Protein AF-A0A4V2A2I2-F1 (afdb_monomer_lite)

Foldseek 3Di:
DDPDDVVVVVVVVVVVVVVVVVVVCDVQNVQQVVQAVVCVVVVNLKGKDFDDDPVDRFATDYMYMPNDDPVNVVVVPDDDRPPD

Structure (mmCIF, N/CA/C/O backbone):
data_AF-A0A4V2A2I2-F1
#
_entry.id   AF-A0A4V2A2I2-F1
#
loop_
_atom_site.group_PDB
_atom_site.id
_atom_site.type_symbol
_atom_site.label_atom_id
_atom_site.label_alt_id
_atom_site.label_comp_id
_atom_site.label_asym_id
_atom_site.label_entity_id
_atom_site.label_seq_id
_atom_site.pdbx_PDB_ins_code
_atom_site.Cartn_x
_atom_site.Cartn_y
_atom_site.Cartn_z
_atom_site.occupancy
_atom_site.B_iso_or_equiv
_atom_site.auth_seq_id
_atom_site.auth_comp_id
_atom_site.aut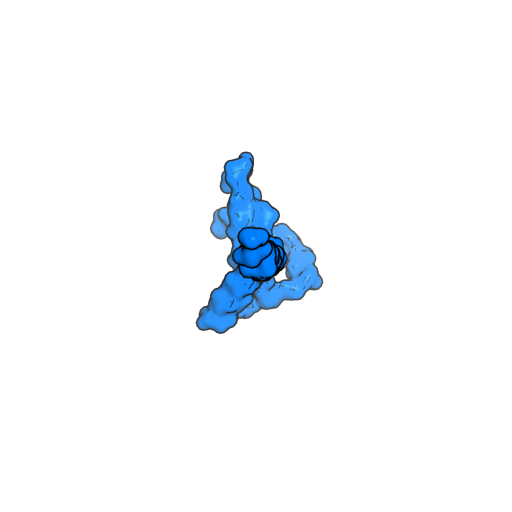h_asym_id
_atom_site.auth_atom_id
_atom_site.pdbx_PDB_model_num
ATOM 1 N N . MET A 1 1 ? 36.831 -33.550 25.777 1.00 46.91 1 MET A N 1
ATOM 2 C CA . MET A 1 1 ? 36.805 -32.375 24.872 1.00 46.91 1 MET A CA 1
ATOM 3 C C . MET A 1 1 ? 35.606 -32.472 23.931 1.00 46.91 1 MET A C 1
ATOM 5 O O . MET A 1 1 ? 35.248 -33.584 23.577 1.00 46.91 1 MET A O 1
ATOM 9 N N . LYS A 1 2 ? 35.043 -31.315 23.539 1.00 44.44 2 LYS A N 1
ATOM 10 C CA . LYS A 1 2 ? 33.882 -31.070 22.647 1.00 44.44 2 LYS A CA 1
ATOM 11 C C . LYS A 1 2 ? 32.478 -31.125 23.279 1.00 44.44 2 LYS A C 1
ATOM 13 O O . LYS A 1 2 ? 31.645 -31.950 22.931 1.00 44.44 2 LYS A O 1
ATOM 18 N N . LYS A 1 3 ? 32.188 -30.145 24.147 1.00 50.06 3 LYS A N 1
ATOM 19 C CA . LYS A 1 3 ? 30.839 -29.565 24.280 1.00 50.06 3 LYS A CA 1
ATOM 20 C C . LYS A 1 3 ? 30.783 -28.298 23.419 1.00 50.06 3 LYS A C 1
ATOM 22 O O . LYS A 1 3 ? 31.233 -27.258 23.877 1.00 50.06 3 LYS A O 1
ATOM 27 N N . SER A 1 4 ? 30.280 -28.384 22.190 1.00 51.91 4 SER A N 1
ATOM 28 C CA . SER A 1 4 ? 29.963 -27.209 21.355 1.00 51.91 4 SER A CA 1
ATOM 29 C C . SER A 1 4 ? 29.261 -27.670 20.073 1.00 51.91 4 SER A C 1
ATOM 31 O O . SER A 1 4 ? 29.917 -27.958 19.079 1.00 51.91 4 SER A O 1
ATOM 33 N N . GLY A 1 5 ? 27.937 -27.810 20.108 1.00 55.81 5 GLY A N 1
ATOM 34 C CA . GLY A 1 5 ? 27.148 -28.160 18.915 1.00 55.81 5 GLY A CA 1
ATOM 35 C C . GLY A 1 5 ? 25.714 -27.641 18.982 1.00 55.81 5 GLY A C 1
ATOM 36 O O . GLY A 1 5 ? 25.208 -27.078 18.026 1.00 55.81 5 GLY A O 1
ATOM 37 N N . VAL A 1 6 ? 25.089 -27.691 20.162 1.00 56.25 6 VAL A N 1
ATOM 38 C CA . VAL A 1 6 ? 23.677 -27.296 20.334 1.00 56.25 6 VAL A CA 1
ATOM 39 C C . VAL A 1 6 ? 23.442 -25.774 20.308 1.00 56.25 6 VAL A C 1
ATOM 41 O O . VAL A 1 6 ? 22.332 -25.340 20.021 1.00 56.25 6 VAL A O 1
ATOM 44 N N . GLY A 1 7 ? 24.460 -24.951 20.587 1.00 57.94 7 GLY A N 1
ATOM 45 C CA . GLY A 1 7 ? 24.328 -23.485 20.561 1.00 57.94 7 GLY A CA 1
ATOM 46 C C . GLY A 1 7 ? 24.292 -22.895 19.147 1.00 57.94 7 GLY A C 1
ATOM 47 O O . GLY A 1 7 ? 23.471 -22.027 18.872 1.00 57.94 7 GLY A O 1
ATOM 48 N N . SER A 1 8 ? 25.135 -23.414 18.247 1.00 65.31 8 SER A N 1
ATOM 49 C CA . SER A 1 8 ? 25.251 -22.935 16.861 1.00 65.31 8 SER A CA 1
ATOM 50 C C . SER A 1 8 ? 24.045 -23.342 16.015 1.00 65.31 8 SER A C 1
ATOM 52 O O . SER A 1 8 ? 23.526 -22.531 15.259 1.00 65.31 8 SER A O 1
ATOM 54 N N . GLU A 1 9 ? 23.555 -24.572 16.195 1.00 64.31 9 GLU A N 1
ATOM 55 C CA . GLU A 1 9 ? 22.380 -25.102 15.485 1.00 64.31 9 GLU A CA 1
ATOM 56 C C . GLU A 1 9 ? 21.104 -24.313 15.823 1.00 64.31 9 GLU A C 1
ATOM 58 O O . GLU A 1 9 ? 20.338 -23.940 14.938 1.00 64.31 9 GLU A O 1
ATOM 63 N N . ARG A 1 10 ? 20.890 -23.977 17.107 1.00 67.88 10 ARG A N 1
ATOM 64 C CA . ARG A 1 10 ? 19.727 -23.176 17.536 1.00 67.88 10 ARG A CA 1
ATOM 65 C C . ARG A 1 10 ? 19.806 -21.721 17.073 1.00 67.88 10 ARG A C 1
ATOM 67 O O . ARG A 1 10 ? 18.772 -21.132 16.782 1.00 67.88 10 ARG A O 1
ATOM 74 N N . GLN A 1 11 ? 21.006 -21.144 17.010 1.00 69.81 11 GLN A N 1
ATOM 75 C CA . GLN A 1 11 ? 21.209 -19.793 16.478 1.00 69.81 11 GLN A CA 1
ATOM 76 C C . GLN A 1 11 ? 21.007 -19.742 14.962 1.00 69.81 11 GLN A C 1
ATOM 78 O O . GLN A 1 11 ? 20.352 -18.820 14.488 1.00 69.81 11 GLN A O 1
ATOM 83 N N . SER A 1 12 ? 21.496 -20.745 14.224 1.00 75.06 12 SER A N 1
ATOM 84 C CA . SER A 1 12 ? 21.260 -20.865 12.780 1.00 75.06 12 SER A CA 1
ATOM 85 C C . SER A 1 12 ? 19.772 -21.009 12.485 1.00 75.06 12 SER A C 1
ATOM 87 O O . SER A 1 12 ? 19.230 -20.243 11.705 1.00 75.06 12 SER A O 1
ATOM 89 N N . SER A 1 13 ? 19.081 -21.896 13.207 1.00 73.19 13 SER A N 1
ATOM 90 C CA . SER A 1 13 ? 17.641 -22.109 13.033 1.00 73.19 13 SER A CA 1
ATOM 91 C C . SER A 1 13 ? 16.802 -20.855 13.323 1.00 73.19 13 SER A C 1
ATOM 93 O O . SER A 1 13 ? 15.798 -20.629 12.652 1.00 73.19 13 SER A O 1
ATOM 95 N N . LEU A 1 14 ? 17.208 -20.018 14.285 1.00 81.75 14 LEU A N 1
ATOM 96 C CA . LEU A 1 14 ? 16.566 -18.724 14.544 1.00 81.75 14 LEU A CA 1
ATOM 97 C C . LEU A 1 14 ? 16.819 -17.715 13.420 1.00 81.75 14 LEU A C 1
ATOM 99 O O . LEU A 1 14 ? 15.904 -16.992 13.037 1.00 81.75 14 LEU A O 1
ATOM 103 N N . LEU A 1 15 ? 18.043 -17.665 12.892 1.00 81.75 15 LEU A N 1
ATOM 104 C CA . LEU A 1 15 ? 18.393 -16.769 11.793 1.00 81.75 15 LEU A CA 1
ATOM 105 C C . LEU A 1 15 ? 17.667 -17.171 10.504 1.00 81.75 15 LEU A C 1
ATOM 107 O O . LEU A 1 15 ? 17.106 -16.309 9.837 1.00 81.75 15 LEU A O 1
ATOM 111 N N . ASP A 1 16 ? 17.588 -18.470 10.219 1.00 70.06 16 ASP A N 1
ATOM 112 C CA . ASP A 1 16 ? 16.854 -19.026 9.081 1.00 70.06 16 ASP A CA 1
ATOM 113 C C . ASP A 1 16 ? 15.349 -18.745 9.191 1.00 70.06 16 ASP A C 1
ATOM 115 O O . ASP A 1 16 ? 14.716 -18.399 8.198 1.00 70.06 16 ASP A O 1
ATOM 119 N N . ALA A 1 17 ? 14.772 -18.800 10.397 1.00 73.75 17 ALA A N 1
ATOM 120 C CA . ALA A 1 17 ? 13.378 -18.421 10.628 1.00 73.75 17 ALA A CA 1
ATOM 121 C C . ALA A 1 17 ? 13.137 -16.915 10.421 1.00 73.75 17 ALA A C 1
ATOM 123 O O . ALA A 1 17 ? 12.141 -16.523 9.819 1.00 73.75 17 ALA A O 1
ATOM 124 N N . VAL A 1 18 ? 14.053 -16.056 10.875 1.00 71.19 18 VAL A N 1
ATOM 125 C CA . VAL A 1 18 ? 13.971 -14.599 10.664 1.00 71.19 18 VAL A CA 1
ATOM 126 C C . VAL A 1 18 ? 14.159 -14.234 9.187 1.00 71.19 18 VAL A C 1
ATOM 128 O O . VAL A 1 18 ? 13.490 -13.331 8.688 1.00 71.19 18 VAL A O 1
ATOM 131 N N . VAL A 1 19 ? 15.028 -14.952 8.474 1.00 71.19 19 VAL A N 1
ATOM 132 C CA . VAL A 1 19 ? 15.222 -14.826 7.025 1.00 71.19 19 VAL A CA 1
ATOM 133 C C . VAL A 1 19 ? 13.996 -15.329 6.258 1.00 71.19 19 VAL A C 1
ATOM 135 O O . VAL A 1 19 ? 13.550 -14.661 5.336 1.00 71.19 19 VAL A O 1
ATOM 138 N N . ALA A 1 20 ? 13.383 -16.442 6.662 1.00 59.72 20 ALA A N 1
ATOM 139 C CA . ALA A 1 20 ? 12.148 -16.933 6.051 1.00 59.72 20 ALA A CA 1
ATOM 140 C C . ALA A 1 20 ? 10.975 -15.954 6.254 1.00 59.72 20 ALA A C 1
ATOM 142 O O . ALA A 1 20 ? 10.226 -15.689 5.319 1.00 59.72 20 ALA A O 1
ATOM 143 N N . LEU A 1 21 ? 10.862 -15.338 7.437 1.00 59.56 21 LEU A N 1
ATOM 144 C CA . LEU A 1 21 ? 9.866 -14.295 7.722 1.00 59.56 21 LEU A CA 1
ATOM 145 C C . LEU A 1 21 ? 10.116 -12.992 6.945 1.00 59.56 21 LEU A C 1
ATOM 147 O O . LEU A 1 21 ? 9.166 -12.281 6.626 1.00 59.56 21 LEU A O 1
ATOM 151 N N . SER A 1 22 ? 11.375 -12.659 6.642 1.00 59.47 22 SER A N 1
ATOM 152 C CA . SER A 1 22 ? 11.701 -11.499 5.803 1.00 59.47 22 SER A CA 1
ATOM 153 C C . SER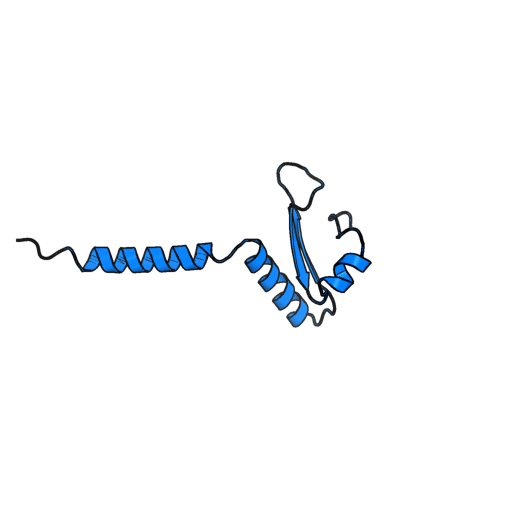 A 1 22 ? 11.568 -11.786 4.306 1.00 59.47 22 SER A C 1
ATOM 155 O O . SER A 1 22 ? 11.391 -10.852 3.528 1.00 59.47 22 SER A O 1
ATOM 157 N N . GLN A 1 23 ? 11.600 -13.059 3.907 1.00 56.38 23 GLN A N 1
ATOM 158 C CA . GLN A 1 23 ? 11.369 -13.526 2.538 1.00 56.38 23 GLN A CA 1
ATOM 159 C C . GLN A 1 23 ? 9.879 -13.706 2.202 1.00 56.38 23 GLN A C 1
ATOM 161 O O . GLN A 1 23 ? 9.516 -13.574 1.037 1.00 56.38 23 GLN A O 1
ATOM 166 N N . ASP A 1 24 ? 9.014 -13.934 3.197 1.00 55.06 24 ASP A N 1
ATOM 167 C CA . ASP A 1 24 ? 7.546 -13.990 3.026 1.00 55.06 24 ASP A CA 1
ATOM 168 C C . ASP A 1 24 ? 6.894 -12.588 2.907 1.00 55.06 24 ASP A C 1
ATOM 170 O O . ASP A 1 24 ? 5.703 -12.420 2.637 1.00 55.06 24 ASP A O 1
ATOM 174 N N . LEU A 1 25 ? 7.706 -11.534 3.034 1.00 56.97 25 LEU A N 1
ATOM 175 C CA . LEU A 1 25 ? 7.389 -10.186 2.575 1.00 56.97 25 LEU A CA 1
ATOM 176 C C . LEU A 1 25 ? 7.616 -10.124 1.061 1.00 56.97 25 LEU A C 1
ATOM 178 O O . LEU A 1 25 ? 8.582 -9.519 0.591 1.00 56.97 25 LEU A O 1
ATOM 182 N N . SER A 1 26 ? 6.732 -10.756 0.281 1.00 75.69 26 SER A N 1
ATOM 183 C CA . SER A 1 26 ? 6.701 -10.487 -1.158 1.00 75.69 26 SER A CA 1
ATOM 184 C C . SER A 1 26 ? 6.633 -8.971 -1.360 1.00 75.69 26 SER A C 1
ATOM 186 O O . SER A 1 26 ? 5.990 -8.257 -0.583 1.00 75.69 26 SER A O 1
ATOM 188 N N . LEU A 1 27 ? 7.336 -8.458 -2.372 1.00 76.38 27 LEU A N 1
ATOM 189 C CA . LEU A 1 27 ? 7.305 -7.030 -2.692 1.00 76.38 27 LEU A CA 1
ATOM 190 C C . LEU A 1 27 ? 5.852 -6.534 -2.772 1.00 76.38 27 LEU A C 1
ATOM 192 O O . LEU A 1 27 ? 5.532 -5.482 -2.230 1.00 76.38 27 LEU A O 1
ATOM 196 N N . ASP A 1 28 ? 4.970 -7.354 -3.337 1.00 77.31 28 ASP A N 1
ATOM 197 C CA . ASP A 1 28 ? 3.531 -7.120 -3.409 1.00 77.31 28 ASP A CA 1
ATOM 198 C C . ASP A 1 28 ? 2.903 -6.933 -2.012 1.00 77.31 28 ASP A C 1
ATOM 200 O O . ASP A 1 28 ? 2.248 -5.924 -1.763 1.00 77.31 28 ASP A O 1
ATOM 204 N N . ASN A 1 29 ? 3.168 -7.839 -1.062 1.00 81.00 29 ASN A N 1
ATOM 205 C CA . ASN A 1 29 ? 2.652 -7.760 0.311 1.00 81.00 29 ASN A CA 1
ATOM 206 C C . ASN A 1 29 ? 3.188 -6.543 1.079 1.00 81.00 29 ASN A C 1
ATOM 208 O O . ASN A 1 29 ? 2.467 -5.931 1.872 1.00 81.00 29 ASN A O 1
ATOM 212 N N . VAL A 1 30 ? 4.457 -6.181 0.866 1.00 84.44 30 VAL A N 1
ATOM 213 C CA . VAL A 1 30 ? 5.053 -4.983 1.478 1.00 84.44 30 VAL A CA 1
ATOM 214 C C . VAL A 1 30 ? 4.363 -3.731 0.958 1.00 84.44 30 VAL A C 1
ATOM 216 O O . VAL A 1 30 ? 3.941 -2.888 1.748 1.00 84.44 30 VAL A O 1
ATOM 219 N N . LEU A 1 31 ? 4.231 -3.614 -0.363 1.00 87.19 31 LEU A N 1
ATOM 220 C CA . LEU A 1 31 ? 3.598 -2.465 -0.998 1.00 87.19 31 LEU A CA 1
ATOM 221 C C . LEU A 1 31 ? 2.120 -2.358 -0.605 1.00 87.19 31 LEU A C 1
ATOM 223 O O . LEU A 1 31 ? 1.655 -1.248 -0.348 1.00 87.19 31 LEU A O 1
ATOM 227 N N . GLN A 1 32 ? 1.419 -3.490 -0.472 1.00 87.94 32 GLN A N 1
ATOM 228 C CA . GLN A 1 32 ? 0.035 -3.541 -0.001 1.00 87.94 32 GLN A CA 1
ATOM 229 C C . GLN A 1 32 ? -0.103 -2.981 1.416 1.00 87.94 32 GLN A C 1
ATOM 231 O O . GLN A 1 32 ? -0.870 -2.050 1.647 1.00 87.94 32 GLN A O 1
ATOM 236 N N . ARG A 1 33 ? 0.736 -3.433 2.354 1.00 88.69 33 ARG A N 1
ATOM 237 C CA . ARG A 1 33 ? 0.723 -2.898 3.725 1.00 88.69 33 ARG A CA 1
ATOM 238 C C . ARG A 1 33 ? 1.014 -1.399 3.774 1.00 88.69 33 ARG A C 1
ATOM 240 O O . ARG A 1 33 ? 0.411 -0.694 4.579 1.00 88.69 33 ARG A O 1
ATOM 247 N N . ILE A 1 34 ? 1.929 -0.911 2.933 1.00 89.75 34 ILE A N 1
ATOM 248 C CA . ILE A 1 34 ? 2.258 0.518 2.866 1.00 89.75 34 ILE A CA 1
ATOM 249 C C . ILE A 1 34 ? 1.060 1.327 2.364 1.00 89.75 34 ILE A C 1
ATOM 251 O O . ILE A 1 34 ? 0.703 2.317 3.004 1.00 89.75 34 ILE A O 1
ATOM 255 N N . VAL A 1 35 ? 0.450 0.935 1.239 1.00 92.06 35 VAL A N 1
ATOM 256 C CA . VAL A 1 35 ? -0.662 1.701 0.653 1.00 92.06 35 VAL A CA 1
ATOM 257 C C . VAL A 1 35 ? -1.888 1.686 1.563 1.00 92.06 35 VAL A C 1
ATOM 259 O O . VAL A 1 35 ? -2.525 2.727 1.709 1.00 92.06 35 VAL A O 1
ATOM 262 N N . ASP A 1 36 ? -2.156 0.570 2.244 1.00 91.75 36 ASP A N 1
ATOM 263 C CA . ASP A 1 36 ? -3.260 0.459 3.198 1.00 91.75 36 ASP A CA 1
ATOM 264 C C . ASP A 1 36 ? -3.046 1.383 4.400 1.00 91.75 36 ASP A C 1
ATOM 266 O O . ASP A 1 36 ? -3.863 2.263 4.660 1.00 91.75 36 ASP A O 1
ATOM 270 N N . SER A 1 37 ? -1.894 1.275 5.073 1.00 91.25 37 SER A N 1
ATOM 271 C CA . SER A 1 37 ? -1.589 2.105 6.250 1.00 91.25 37 SER A CA 1
ATOM 272 C C . SER A 1 37 ? -1.545 3.600 5.925 1.00 91.25 37 SER A C 1
ATOM 274 O O . SER A 1 37 ? -2.011 4.422 6.712 1.00 91.25 37 SER A O 1
ATOM 276 N N . ALA A 1 38 ? -0.983 3.978 4.773 1.00 91.94 38 ALA A N 1
ATOM 277 C CA . ALA A 1 38 ? -0.940 5.374 4.351 1.00 91.94 38 ALA A CA 1
ATOM 278 C C . ALA A 1 38 ? -2.342 5.915 4.035 1.00 91.94 38 ALA A C 1
ATOM 280 O O . ALA A 1 38 ? -2.656 7.036 4.432 1.00 91.94 38 ALA A O 1
ATOM 281 N N . SER A 1 39 ? -3.179 5.122 3.358 1.00 93.44 39 SER A N 1
ATOM 282 C CA . SER A 1 39 ? -4.548 5.515 3.003 1.00 93.44 39 SER A CA 1
ATOM 283 C C . SER A 1 39 ? -5.423 5.661 4.243 1.00 93.44 39 SER A C 1
ATOM 285 O O . SER A 1 39 ? -6.115 6.668 4.380 1.00 93.44 39 SER A O 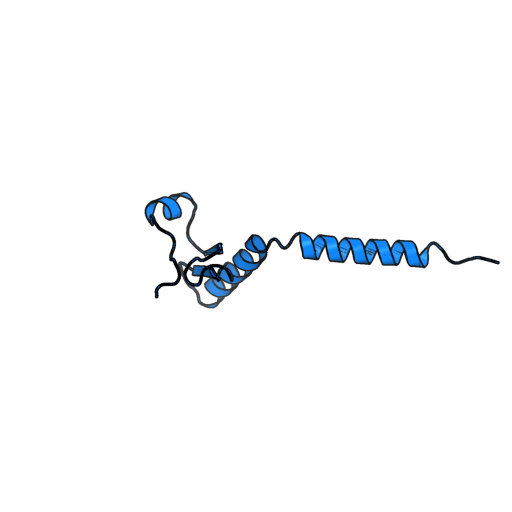1
ATOM 287 N N . GLU A 1 40 ? -5.319 4.727 5.191 1.00 92.19 40 GLU A N 1
ATOM 288 C CA . GLU A 1 40 ? -6.001 4.808 6.485 1.00 92.19 40 GLU A CA 1
ATOM 289 C C . GLU A 1 40 ? -5.573 6.050 7.277 1.00 92.19 40 GLU A C 1
ATOM 291 O O . GLU A 1 40 ? -6.422 6.777 7.794 1.00 92.19 40 GLU A O 1
ATOM 296 N N . LEU A 1 41 ? -4.266 6.344 7.327 1.00 93.50 41 LEU A N 1
ATOM 297 C CA . LEU A 1 41 ? -3.725 7.489 8.065 1.00 93.50 41 LEU A CA 1
ATOM 298 C C . LEU A 1 41 ? -4.254 8.835 7.550 1.00 93.50 41 LEU A C 1
ATOM 300 O O . LEU A 1 41 ? -4.478 9.749 8.344 1.00 93.50 41 LEU A O 1
ATOM 304 N N . VAL A 1 42 ? -4.435 8.973 6.234 1.00 95.06 42 VAL A N 1
ATOM 305 C CA . VAL A 1 42 ? -4.920 10.220 5.613 1.00 95.06 42 VAL A CA 1
ATOM 306 C C . VAL A 1 42 ? -6.432 10.226 5.367 1.00 95.06 42 VAL A C 1
ATOM 308 O O . VAL A 1 42 ? -6.965 11.236 4.911 1.00 95.06 42 VAL A O 1
ATOM 311 N N . GLY A 1 43 ? -7.126 9.121 5.655 1.00 90.06 43 GLY A N 1
ATOM 312 C CA . GLY A 1 43 ? -8.555 8.958 5.383 1.00 90.06 43 GLY A CA 1
ATOM 313 C C . GLY A 1 43 ? -8.896 8.908 3.890 1.00 90.06 43 GLY A C 1
ATOM 314 O O . GLY A 1 43 ? -9.963 9.374 3.490 1.00 90.06 43 GLY A O 1
ATOM 315 N N . ALA A 1 44 ? -7.994 8.395 3.050 1.00 91.25 44 ALA A N 1
ATOM 316 C CA . ALA A 1 44 ? -8.237 8.269 1.618 1.00 91.25 44 ALA A CA 1
ATOM 317 C C . ALA A 1 44 ? -9.179 7.098 1.313 1.00 91.25 44 ALA A C 1
ATOM 319 O O . ALA A 1 44 ? -8.982 5.987 1.791 1.00 91.25 44 ALA A O 1
ATOM 320 N N . THR A 1 45 ? -10.168 7.334 0.448 1.00 88.62 45 THR A N 1
ATOM 321 C CA . THR A 1 45 ? -11.057 6.276 -0.063 1.00 88.62 45 THR A CA 1
ATOM 322 C C . THR A 1 45 ? -10.329 5.320 -1.010 1.00 88.62 45 THR A C 1
ATOM 324 O O . THR A 1 45 ? -10.676 4.147 -1.072 1.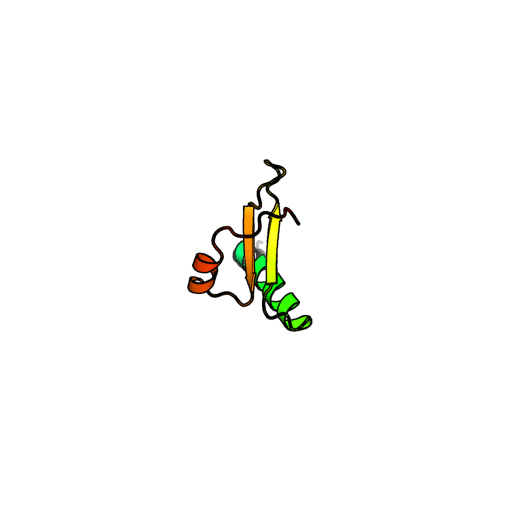00 88.62 45 THR A O 1
ATOM 327 N N . TYR A 1 46 ? -9.315 5.812 -1.730 1.00 87.81 46 TYR A N 1
ATOM 328 C CA . TYR A 1 46 ? -8.532 5.041 -2.695 1.00 87.81 46 TYR A CA 1
ATOM 329 C C . TYR A 1 46 ? -7.055 5.427 -2.622 1.00 87.81 46 TYR A C 1
ATOM 331 O O . TYR A 1 46 ? -6.728 6.605 -2.462 1.00 87.81 46 TYR A O 1
ATOM 339 N N . GLY A 1 47 ? -6.170 4.449 -2.804 1.00 87.38 47 GLY A N 1
ATOM 340 C CA . GLY A 1 47 ? -4.722 4.656 -2.814 1.00 87.38 47 GLY A CA 1
ATOM 341 C C . GLY A 1 47 ? -4.025 3.709 -3.782 1.00 87.38 47 GLY A C 1
ATOM 342 O O . GLY A 1 47 ? -4.462 2.577 -3.970 1.00 87.38 47 GLY A O 1
ATOM 343 N N . PHE A 1 48 ? -2.935 4.167 -4.398 1.00 87.44 48 PHE A N 1
ATOM 344 C CA . PHE A 1 48 ? -2.148 3.375 -5.343 1.00 87.44 48 PHE A CA 1
ATOM 345 C C . PHE A 1 48 ? -0.660 3.556 -5.070 1.00 87.44 48 PHE A C 1
ATOM 347 O O . PHE A 1 48 ? -0.183 4.682 -4.927 1.00 87.44 48 PHE A O 1
ATOM 354 N N . LEU A 1 49 ? 0.081 2.452 -5.058 1.00 84.94 49 LEU A N 1
ATOM 355 C CA . LEU A 1 49 ? 1.534 2.458 -4.949 1.00 84.94 49 LEU A CA 1
ATOM 356 C C . LEU A 1 49 ? 2.124 1.589 -6.054 1.00 84.94 49 LEU A C 1
ATOM 358 O O . LEU A 1 49 ? 1.763 0.424 -6.181 1.00 84.94 49 LEU A O 1
ATOM 362 N N . GLY A 1 50 ? 3.026 2.156 -6.852 1.00 81.94 50 GLY A N 1
ATOM 363 C CA . GLY A 1 50 ? 3.684 1.454 -7.948 1.00 81.94 50 GLY A CA 1
ATOM 364 C C . GLY A 1 50 ? 5.202 1.585 -7.878 1.00 81.94 50 GLY A C 1
ATOM 365 O O . GLY A 1 50 ? 5.720 2.638 -7.509 1.00 81.94 50 GLY A O 1
ATOM 366 N N . VAL A 1 51 ? 5.917 0.527 -8.261 1.00 80.50 51 VAL A N 1
ATOM 367 C CA . VAL A 1 51 ? 7.384 0.529 -8.385 1.00 80.50 51 VAL A CA 1
ATOM 368 C C . VAL A 1 51 ? 7.766 0.572 -9.860 1.00 80.50 51 VAL A C 1
ATOM 370 O O . VAL A 1 51 ? 7.286 -0.238 -10.652 1.00 80.50 51 VAL A O 1
ATOM 373 N N . LEU A 1 52 ? 8.631 1.514 -10.240 1.00 75.19 52 LEU A N 1
ATOM 374 C CA . LEU A 1 52 ? 9.131 1.640 -11.611 1.00 75.19 52 LEU A CA 1
ATOM 375 C C . LEU A 1 52 ? 10.101 0.498 -11.945 1.00 75.19 52 LEU A C 1
ATOM 377 O O . LEU A 1 52 ? 10.974 0.161 -11.146 1.00 75.19 52 LEU A O 1
ATOM 381 N N . ASP A 1 53 ? 9.974 -0.071 -13.142 1.00 68.69 53 ASP A N 1
ATOM 382 C CA . ASP A 1 53 ? 10.934 -1.038 -13.671 1.00 68.69 53 ASP A CA 1
ATOM 383 C C . ASP A 1 53 ? 12.214 -0.316 -14.126 1.00 68.69 53 ASP A C 1
ATOM 385 O O . ASP A 1 53 ? 12.193 0.557 -14.995 1.00 68.69 53 ASP A O 1
ATOM 389 N N . GLY A 1 54 ? 13.361 -0.714 -13.571 1.00 61.66 54 GLY A N 1
ATOM 390 C CA . GLY A 1 54 ? 14.668 -0.152 -13.917 1.00 61.66 54 GLY A CA 1
ATOM 391 C C . GLY A 1 54 ? 15.119 -0.414 -15.361 1.00 61.66 54 GLY A C 1
ATOM 392 O O . GLY A 1 54 ? 16.084 0.202 -15.810 1.00 61.66 54 GLY A O 1
ATOM 393 N N . ARG A 1 55 ? 14.454 -1.310 -16.107 1.00 66.06 55 ARG A N 1
ATOM 394 C CA . ARG A 1 55 ? 14.775 -1.607 -17.517 1.00 66.06 55 ARG A CA 1
ATOM 395 C C . ARG A 1 55 ? 13.952 -0.817 -18.530 1.00 66.06 55 ARG A C 1
ATOM 397 O O . ARG A 1 55 ? 14.298 -0.809 -19.711 1.00 66.06 55 ARG A O 1
ATOM 404 N N . SER A 1 56 ? 12.872 -0.168 -18.110 1.00 59.59 56 SER A N 1
ATOM 405 C CA . SER A 1 56 ? 12.032 0.630 -18.997 1.00 59.59 56 SER A CA 1
ATOM 406 C C . SER A 1 56 ? 11.472 1.806 -18.212 1.00 59.59 56 SER A C 1
ATOM 408 O O . SER A 1 56 ? 10.641 1.628 -17.329 1.00 59.59 56 SER A O 1
ATOM 410 N N . SER A 1 57 ? 11.909 3.017 -18.563 1.00 59.00 57 SER A N 1
ATOM 411 C CA . SER A 1 57 ? 11.608 4.284 -17.875 1.00 59.00 57 SER A CA 1
ATOM 412 C C . SER A 1 57 ? 10.120 4.616 -17.723 1.00 59.00 57 SER A C 1
ATOM 414 O O . SER A 1 57 ? 9.784 5.592 -17.063 1.00 59.00 57 SER A O 1
ATOM 416 N N . ASN A 1 58 ? 9.228 3.829 -18.327 1.00 55.75 58 ASN A N 1
ATOM 417 C CA . ASN A 1 58 ? 7.811 4.142 -18.439 1.00 55.75 58 ASN A CA 1
ATOM 418 C C . ASN A 1 58 ? 6.880 2.965 -18.117 1.00 55.75 58 ASN A C 1
ATOM 420 O O . ASN A 1 58 ? 5.720 2.968 -18.538 1.00 55.75 58 ASN A O 1
ATOM 424 N N . ARG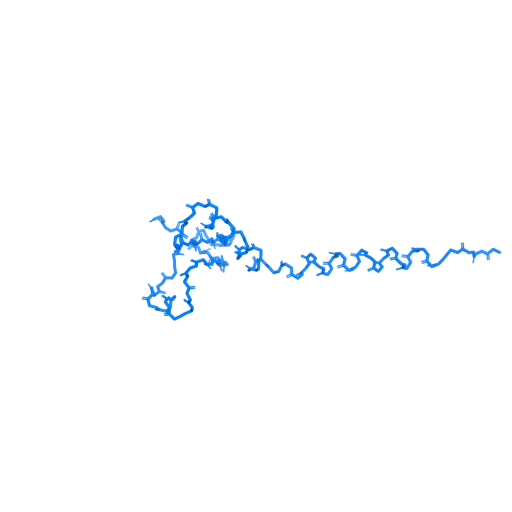 A 1 59 ? 7.379 1.934 -17.420 1.00 56.59 59 ARG A N 1
ATOM 425 C CA . ARG A 1 59 ? 6.559 0.801 -16.979 1.00 56.59 59 ARG A CA 1
ATOM 426 C C . ARG A 1 59 ? 6.684 0.619 -15.477 1.00 56.59 59 ARG A C 1
ATOM 428 O O . ARG A 1 59 ? 7.770 0.437 -14.942 1.00 56.59 59 ARG A O 1
ATOM 435 N N . LEU A 1 60 ? 5.543 0.658 -14.812 1.00 58.59 60 LEU A N 1
ATOM 436 C CA . LEU A 1 60 ? 5.420 0.226 -13.432 1.00 58.59 60 LEU A CA 1
ATOM 437 C C . LEU A 1 60 ? 5.366 -1.308 -13.429 1.00 58.59 60 LEU A C 1
ATOM 439 O O . LEU A 1 60 ? 4.608 -1.907 -14.196 1.00 58.59 60 LEU A O 1
ATOM 443 N N . GLY A 1 61 ? 6.255 -1.924 -12.653 1.00 62.31 61 GLY A N 1
ATOM 444 C CA . GLY A 1 61 ? 6.425 -3.374 -12.585 1.00 62.31 61 GLY A CA 1
ATOM 445 C C . GLY A 1 61 ? 5.450 -4.029 -11.611 1.00 62.31 61 GLY A C 1
ATOM 446 O O . GLY A 1 61 ? 4.753 -4.966 -11.985 1.00 62.31 61 GLY A O 1
ATOM 447 N N . THR A 1 62 ? 5.365 -3.491 -10.394 1.00 65.00 62 THR A N 1
ATOM 448 C CA . THR A 1 62 ? 4.514 -4.004 -9.312 1.00 65.00 62 THR A CA 1
ATOM 449 C C . THR A 1 62 ? 3.624 -2.895 -8.779 1.00 65.00 62 THR A C 1
ATOM 451 O O . THR A 1 62 ? 4.084 -1.759 -8.636 1.00 65.00 62 THR A O 1
ATOM 454 N N . PHE A 1 63 ? 2.379 -3.241 -8.452 1.00 75.44 63 PHE A N 1
ATOM 455 C CA . PHE A 1 63 ? 1.382 -2.320 -7.927 1.00 75.44 63 PHE A CA 1
ATOM 456 C C . PHE A 1 63 ? 0.645 -2.887 -6.721 1.00 75.44 63 PHE A C 1
ATOM 458 O O . PHE A 1 63 ? 0.298 -4.064 -6.707 1.00 75.44 63 PHE A O 1
ATOM 465 N N . ALA A 1 64 ? 0.343 -2.008 -5.772 1.00 84.69 64 ALA A N 1
ATOM 466 C CA . ALA A 1 64 ? -0.565 -2.247 -4.664 1.00 84.69 64 ALA A CA 1
ATOM 467 C C . ALA A 1 64 ? -1.682 -1.200 -4.662 1.00 84.69 64 ALA A C 1
ATOM 469 O O . ALA A 1 64 ? -1.454 -0.042 -5.039 1.00 84.69 64 ALA A O 1
ATOM 470 N N . VAL A 1 65 ? -2.885 -1.605 -4.251 1.00 88.06 65 VAL A N 1
ATOM 471 C CA . VAL A 1 65 ? -4.092 -0.774 -4.341 1.00 88.06 65 VAL A CA 1
ATOM 472 C C . VAL A 1 65 ? -4.905 -0.866 -3.055 1.00 88.06 65 VAL A C 1
ATOM 474 O O . VAL A 1 65 ? -5.134 -1.957 -2.545 1.00 88.06 65 VAL A O 1
ATOM 477 N N . HIS A 1 66 ? -5.367 0.280 -2.558 1.00 88.69 66 HIS A N 1
ATOM 478 C CA . HIS A 1 66 ? -6.286 0.391 -1.429 1.00 88.69 66 HIS A CA 1
ATOM 479 C C . HIS A 1 66 ? -7.682 0.814 -1.897 1.00 88.69 66 HIS A C 1
ATOM 481 O O . HIS A 1 66 ? -7.811 1.687 -2.760 1.00 88.69 66 HIS A O 1
ATOM 487 N N . GLY A 1 67 ? -8.720 0.234 -1.289 1.00 85.31 67 GLY A N 1
ATOM 488 C CA . GLY A 1 67 ? -10.113 0.666 -1.454 1.00 85.31 67 GLY A CA 1
ATOM 489 C C . GLY A 1 67 ? -10.786 0.261 -2.769 1.00 85.31 67 GLY A C 1
ATOM 490 O O . GLY A 1 67 ? -11.947 0.596 -2.975 1.00 85.31 67 GLY A O 1
ATOM 491 N N . LEU A 1 68 ? -10.095 -0.472 -3.646 1.00 81.19 68 LEU A N 1
ATOM 492 C CA . LEU A 1 68 ? -10.660 -1.050 -4.868 1.00 81.19 68 LEU A CA 1
ATOM 493 C C . LEU A 1 68 ? -10.631 -2.567 -4.769 1.00 81.19 68 LEU A C 1
ATOM 495 O O . LEU A 1 68 ? -9.563 -3.158 -4.614 1.00 81.19 68 LEU A O 1
ATOM 499 N N . ASP A 1 69 ? -11.800 -3.189 -4.870 1.00 71.69 69 ASP A N 1
ATOM 500 C CA . ASP A 1 69 ? -11.874 -4.629 -5.081 1.00 71.69 69 ASP A CA 1
ATOM 501 C C . ASP A 1 69 ? -11.503 -4.987 -6.535 1.00 71.69 69 ASP A C 1
ATOM 503 O O . ASP A 1 69 ? -11.375 -4.127 -7.416 1.00 71.69 69 ASP A O 1
ATOM 507 N N . ALA A 1 70 ? -11.303 -6.282 -6.778 1.00 64.81 70 ALA A N 1
ATOM 508 C CA . ALA A 1 70 ? -10.919 -6.794 -8.090 1.00 64.81 70 ALA A CA 1
ATOM 509 C C . ALA A 1 70 ? -11.969 -6.495 -9.182 1.00 64.81 70 ALA A C 1
ATOM 511 O O . ALA A 1 70 ? -11.617 -6.351 -10.348 1.00 64.81 70 ALA A O 1
ATOM 512 N N . GLU A 1 71 ? -13.244 -6.358 -8.811 1.00 59.09 71 GLU A N 1
ATOM 513 C CA . GLU A 1 71 ? -14.351 -6.098 -9.737 1.00 59.09 71 GLU A CA 1
ATOM 514 C C . GLU A 1 71 ? -14.350 -4.628 -10.202 1.00 59.09 71 GLU A C 1
ATOM 516 O O . GLU A 1 71 ? -14.524 -4.330 -11.386 1.00 59.09 71 GLU A O 1
ATOM 521 N N . HIS A 1 72 ? -14.032 -3.698 -9.299 1.00 62.19 72 HIS A N 1
ATOM 522 C CA . HIS A 1 72 ? -13.848 -2.282 -9.607 1.00 62.19 72 HIS A CA 1
ATOM 523 C C . HIS A 1 72 ? -12.518 -1.990 -10.321 1.00 62.19 72 HIS A C 1
ATOM 525 O O . 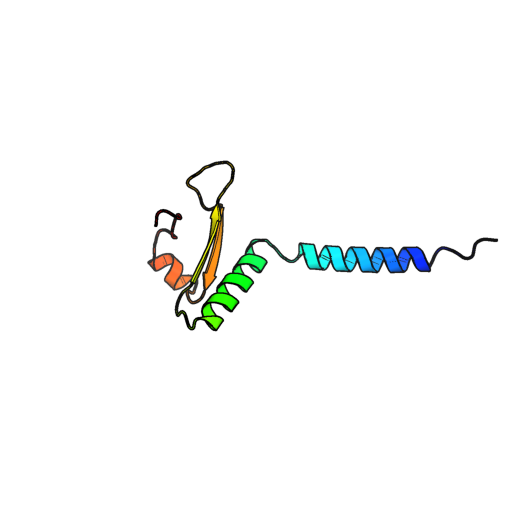HIS A 1 72 ? -12.448 -1.037 -11.101 1.00 62.19 72 HIS A O 1
ATOM 531 N N . GLN A 1 73 ? -11.469 -2.795 -10.111 1.00 62.84 73 GLN A N 1
ATOM 532 C CA . GLN A 1 73 ? -10.224 -2.687 -10.886 1.00 62.84 73 GLN A CA 1
ATOM 533 C C . GLN A 1 73 ? -10.450 -2.948 -12.381 1.00 62.84 73 GLN A C 1
ATOM 535 O O . GLN A 1 73 ? -9.950 -2.180 -13.207 1.00 62.84 73 GLN A O 1
ATOM 540 N N . ASP A 1 74 ? -11.244 -3.964 -12.729 1.00 60.97 74 ASP A N 1
ATOM 541 C CA . ASP A 1 74 ? -11.576 -4.279 -14.124 1.00 60.97 74 ASP A CA 1
ATOM 542 C C . ASP A 1 74 ? -12.381 -3.153 -14.798 1.00 60.97 74 ASP A C 1
ATOM 544 O O . ASP A 1 74 ? -12.211 -2.882 -15.990 1.00 60.97 74 ASP A O 1
ATOM 548 N N . MET A 1 75 ? -13.203 -2.426 -14.033 1.00 57.47 75 MET A N 1
ATOM 549 C CA . MET A 1 75 ? -13.975 -1.283 -14.535 1.00 57.47 75 MET A CA 1
ATOM 550 C C . MET A 1 75 ? -13.131 -0.034 -14.830 1.00 57.47 75 MET A C 1
ATOM 552 O O . MET A 1 75 ? -13.481 0.739 -15.722 1.00 57.47 75 MET A O 1
ATOM 556 N N . ILE A 1 76 ? -12.031 0.184 -14.101 1.00 62.00 76 ILE A N 1
ATOM 557 C CA . ILE A 1 76 ? -11.116 1.322 -14.325 1.00 62.00 76 ILE A CA 1
ATOM 558 C C . ILE A 1 76 ? -10.333 1.145 -15.640 1.00 62.00 76 ILE A C 1
ATOM 560 O O . ILE A 1 76 ? -9.851 2.117 -16.232 1.00 62.00 76 ILE A O 1
ATOM 564 N N . GLY A 1 77 ? -10.238 -0.085 -16.150 1.00 65.06 77 GLY A N 1
ATOM 565 C CA . GLY A 1 77 ? -9.514 -0.397 -17.372 1.00 65.06 77 GLY A CA 1
ATOM 566 C C . GLY A 1 77 ? -8.007 -0.409 -17.127 1.00 65.06 77 GLY A C 1
ATOM 567 O O . GLY A 1 77 ? -7.473 -1.328 -16.514 1.00 65.06 77 GLY A O 1
ATOM 568 N N . ARG A 1 78 ? -7.268 0.581 -17.639 1.00 60.62 78 ARG A N 1
ATOM 569 C CA . ARG A 1 78 ? -5.801 0.582 -17.510 1.00 60.62 78 ARG A CA 1
ATOM 570 C C . ARG A 1 78 ? -5.388 1.163 -16.159 1.00 60.62 78 ARG A C 1
ATOM 572 O O . ARG A 1 78 ? -5.606 2.345 -15.913 1.00 60.62 78 ARG A O 1
ATOM 579 N N . LEU A 1 79 ? -4.720 0.355 -15.332 1.00 59.12 79 LEU A N 1
ATOM 580 C CA . LEU A 1 79 ? -4.092 0.832 -14.098 1.00 59.12 79 LEU A CA 1
ATOM 581 C C . LEU A 1 79 ? -3.143 2.018 -14.382 1.00 59.12 79 LEU A C 1
ATOM 583 O O . LEU A 1 79 ? -2.504 2.043 -15.446 1.00 59.12 79 LEU A O 1
ATOM 587 N N . PRO A 1 80 ? -3.039 2.988 -13.450 1.00 62.41 80 PRO A N 1
ATOM 588 C CA . PRO A 1 80 ? -2.194 4.162 -13.623 1.00 62.41 80 PRO A CA 1
ATOM 589 C C . PRO A 1 80 ? -0.774 3.748 -14.013 1.00 62.41 80 PRO A C 1
ATOM 591 O O . PRO A 1 80 ? -0.188 2.880 -13.382 1.00 62.41 80 PRO A O 1
ATOM 594 N N . GLN A 1 81 ? -0.201 4.361 -15.052 1.00 63.84 81 GLN A N 1
ATOM 595 C CA . GLN A 1 81 ? 1.148 4.022 -15.537 1.00 63.84 81 GLN A CA 1
ATOM 596 C C . GLN A 1 81 ? 2.242 4.963 -15.018 1.00 63.84 81 GLN A C 1
ATOM 598 O O . GLN A 1 81 ? 3.365 4.923 -15.511 1.00 63.84 81 GLN A O 1
ATOM 603 N N . GLY A 1 82 ? 1.917 5.818 -14.045 1.00 55.44 82 GLY A N 1
ATOM 604 C CA . GLY A 1 82 ? 2.856 6.808 -13.514 1.00 55.44 82 GLY A CA 1
ATOM 605 C C . GLY A 1 82 ? 3.095 7.982 -14.464 1.00 55.44 82 GLY A C 1
ATOM 606 O O . GLY A 1 82 ? 4.183 8.542 -14.466 1.00 55.44 82 GLY A O 1
ATOM 607 N N . GLN A 1 83 ? 2.102 8.338 -15.287 1.00 56.09 83 GLN A N 1
ATOM 608 C CA . GLN A 1 83 ? 2.205 9.472 -16.217 1.00 56.09 83 GLN A CA 1
ATOM 609 C C . GLN A 1 83 ? 1.803 10.828 -15.618 1.00 56.09 83 GLN A C 1
ATOM 611 O O . GLN A 1 83 ? 1.997 11.838 -16.288 1.00 56.09 83 GLN A O 1
ATOM 616 N N . GLY A 1 84 ? 1.346 10.850 -14.358 1.00 54.81 84 GLY A N 1
ATOM 617 C CA . GLY A 1 84 ? 0.811 12.056 -13.719 1.00 54.81 84 GLY A CA 1
ATOM 618 C C . GLY A 1 84 ? -0.590 12.387 -14.204 1.00 54.81 84 GLY A C 1
ATOM 619 O O . GLY A 1 84 ? -0.810 12.393 -15.433 1.00 54.81 84 GLY A O 1
#

Secondary structure (DSSP, 8-state):
----SHHHHHHHHHHHHHHHHHHSS-HHHHHHHHHHHHHHHHT-S-EEEEEE-TT-TT-EEEEEEES--HHHHHHH-SPP-S--

Radius of gyration: 20.23 Å; chains: 1; bounding box: 51×44×44 Å

pLDDT: mean 71.61, std 13.71, range [44.44, 95.06]

Sequence (84 aa):
MKKSGVGSERQSSLLDAVVALSQDLSLDNVLQRIVDSASELVGATYGFLGVLDGRSSNRLGTFAVHGLDAEHQDMIGRLPQGQG